Protein AF-A0A0F3P7E3-F1 (afdb_monomer_lite)

Structure (mmCIF, N/CA/C/O backbone):
data_AF-A0A0F3P7E3-F1
#
_entry.id   AF-A0A0F3P7E3-F1
#
loop_
_atom_site.group_PDB
_atom_site.id
_atom_site.type_symbol
_atom_site.label_atom_id
_atom_site.label_alt_id
_atom_site.label_comp_id
_atom_site.label_asym_id
_atom_site.label_entity_id
_atom_site.label_seq_id
_atom_site.pdbx_PDB_ins_code
_atom_site.Cartn_x
_atom_site.Cartn_y
_atom_site.Cartn_z
_atom_site.occupancy
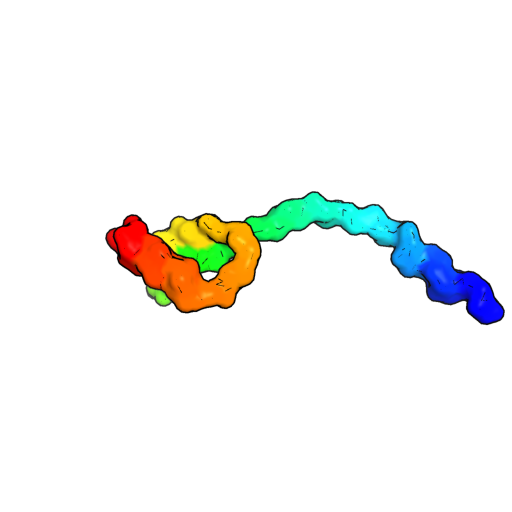_atom_site.B_iso_or_equiv
_atom_site.auth_seq_id
_atom_site.auth_comp_id
_atom_site.auth_asym_id
_atom_site.auth_atom_id
_atom_site.pdbx_PDB_model_num
ATOM 1 N N . MET A 1 1 ? -5.124 29.855 -38.724 1.00 51.12 1 MET A N 1
ATOM 2 C CA . MET A 1 1 ? -5.240 28.598 -37.948 1.00 51.12 1 MET A CA 1
ATOM 3 C C . MET A 1 1 ? -3.899 28.137 -37.345 1.00 51.12 1 MET A C 1
ATOM 5 O O . MET A 1 1 ? -3.748 26.962 -37.053 1.00 51.12 1 MET A O 1
ATOM 9 N N . GLU A 1 2 ? -2.967 29.053 -37.046 1.00 50.25 2 GLU A N 1
ATOM 10 C CA . GLU A 1 2 ? -1.653 28.717 -36.451 1.00 50.25 2 GLU A CA 1
ATOM 11 C C . GLU A 1 2 ? -1.560 29.074 -34.951 1.00 50.25 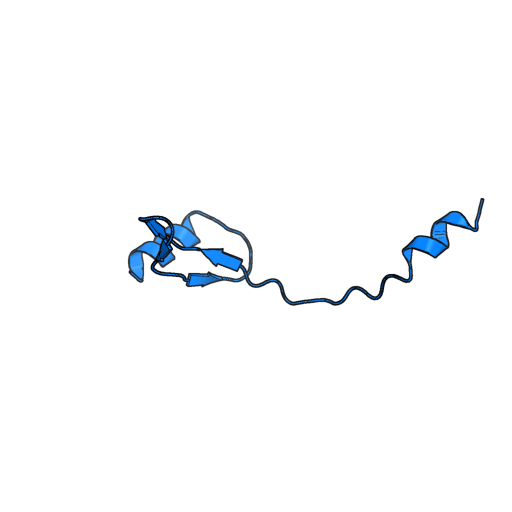2 GLU A C 1
ATOM 13 O O . GLU A 1 2 ? -0.737 28.540 -34.217 1.00 50.25 2 GLU A O 1
ATOM 18 N N . GLN A 1 3 ? -2.420 29.973 -34.456 1.00 48.34 3 GLN A N 1
ATOM 19 C CA . GLN A 1 3 ? -2.273 30.564 -33.116 1.00 48.34 3 GLN A CA 1
ATOM 20 C C . GLN A 1 3 ? -2.761 29.675 -31.961 1.00 48.34 3 GLN A C 1
ATOM 22 O O . GLN A 1 3 ? -2.301 29.834 -30.835 1.00 48.34 3 GLN A O 1
ATOM 27 N N . LYS A 1 4 ? -3.638 28.692 -32.216 1.00 46.31 4 LYS A N 1
ATOM 28 C CA . LYS A 1 4 ? -4.170 27.801 -31.165 1.00 46.31 4 LYS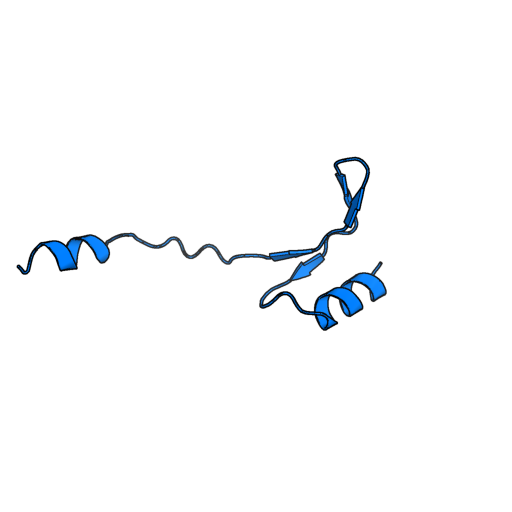 A CA 1
ATOM 29 C C . LYS A 1 4 ? -3.304 26.569 -30.865 1.00 46.31 4 LYS A C 1
ATOM 31 O O . LYS A 1 4 ? -3.578 25.889 -29.884 1.00 46.31 4 LYS A O 1
ATOM 36 N N . ARG A 1 5 ? -2.244 26.287 -31.640 1.00 44.28 5 ARG A N 1
ATOM 37 C CA . ARG A 1 5 ? -1.315 25.171 -31.339 1.00 44.28 5 ARG A CA 1
ATOM 38 C C . ARG A 1 5 ? -0.183 25.542 -30.382 1.00 44.28 5 ARG A C 1
ATOM 40 O O . ARG A 1 5 ? 0.373 24.657 -29.743 1.00 44.28 5 ARG A O 1
ATOM 47 N N . ASN A 1 6 ? 0.129 26.830 -30.234 1.00 48.19 6 ASN A N 1
ATOM 48 C CA . ASN A 1 6 ? 1.263 27.267 -29.412 1.00 48.19 6 ASN A CA 1
ATOM 49 C C . ASN A 1 6 ? 0.888 27.609 -27.964 1.00 48.19 6 ASN A C 1
ATOM 51 O O . ASN A 1 6 ? 1.767 27.653 -27.111 1.00 48.19 6 ASN A O 1
ATOM 55 N N . SER A 1 7 ? -0.404 27.743 -27.645 1.00 41.78 7 SER A N 1
ATOM 56 C CA . SER A 1 7 ? -0.868 27.912 -26.258 1.00 41.78 7 SER A CA 1
ATOM 57 C C . SER A 1 7 ? -0.647 26.663 -25.391 1.00 41.78 7 SER A C 1
ATOM 59 O O . SER A 1 7 ? -0.666 26.767 -24.168 1.00 41.78 7 SER A O 1
ATOM 61 N N . CYS A 1 8 ? -0.428 25.492 -25.998 1.00 43.25 8 CYS A N 1
ATOM 62 C CA . CYS A 1 8 ? -0.254 24.227 -25.281 1.00 43.25 8 CYS A CA 1
ATOM 63 C C . CYS A 1 8 ? 1.224 23.886 -24.987 1.00 43.25 8 CYS A C 1
ATOM 65 O O . CYS A 1 8 ? 1.507 22.852 -24.399 1.00 43.25 8 CYS A O 1
ATOM 67 N N . LYS A 1 9 ? 2.188 24.740 -25.377 1.00 44.91 9 LYS A N 1
ATOM 68 C CA . LYS A 1 9 ? 3.633 24.472 -25.201 1.00 44.91 9 LYS A CA 1
ATOM 69 C C . LYS A 1 9 ? 4.301 25.213 -24.036 1.00 44.91 9 LYS A C 1
ATOM 71 O O . LYS A 1 9 ? 5.513 25.118 -23.880 1.00 44.91 9 LYS A O 1
ATOM 76 N N . GLN A 1 10 ? 3.552 25.956 -23.222 1.00 48.00 10 GLN A N 1
ATOM 77 C CA . GLN A 1 10 ? 4.112 26.766 -22.128 1.00 48.00 10 GLN A CA 1
ATOM 78 C C . GLN A 1 10 ? 3.418 26.527 -20.784 1.00 48.00 10 GLN A C 1
ATOM 80 O O . GLN A 1 10 ? 3.314 27.431 -19.962 1.00 48.00 10 GLN A O 1
ATOM 85 N N . GLN A 1 11 ? 2.986 25.297 -20.515 1.00 47.03 11 GLN A N 1
ATOM 86 C CA . GLN A 1 11 ? 2.870 24.863 -19.126 1.00 47.03 11 GLN A CA 1
ATOM 87 C C . GLN A 1 11 ? 4.200 24.204 -18.778 1.00 47.03 11 GLN A C 1
ATOM 89 O O . GLN A 1 11 ? 4.494 23.110 -19.247 1.00 47.03 11 GLN A O 1
ATOM 94 N N . LYS A 1 12 ? 5.055 24.922 -18.036 1.00 50.53 12 LYS A N 1
ATOM 95 C CA . LYS A 1 12 ? 6.198 24.318 -17.342 1.00 50.53 12 LYS A CA 1
ATOM 96 C C . LYS A 1 12 ? 5.611 23.266 -16.408 1.00 50.53 12 LYS A C 1
ATOM 98 O O . LYS A 1 12 ? 5.093 23.586 -15.342 1.00 50.53 12 LYS A O 1
ATOM 103 N N . GLU A 1 13 ? 5.602 22.037 -16.890 1.00 55.97 13 GLU A N 1
ATOM 104 C CA . GLU A 1 13 ? 5.145 20.867 -16.171 1.00 55.97 13 GLU A CA 1
ATOM 105 C C . GLU A 1 13 ? 6.136 20.670 -15.023 1.00 55.97 13 GLU A C 1
ATOM 107 O O . GLU A 1 13 ? 7.295 20.311 -15.233 1.00 55.97 13 GLU A O 1
ATOM 112 N N . TRP A 1 14 ? 5.733 21.025 -13.805 1.00 57.38 14 TRP A N 1
ATOM 113 C CA . TRP A 1 14 ? 6.481 20.631 -12.624 1.00 57.38 14 TRP A CA 1
ATOM 114 C C . TRP A 1 14 ? 6.379 19.107 -12.559 1.00 57.38 14 TRP A C 1
ATOM 116 O O . TRP A 1 14 ? 5.358 18.571 -12.129 1.00 57.38 14 TRP A O 1
ATOM 126 N N . TYR A 1 15 ? 7.398 18.413 -13.071 1.00 58.34 15 TYR A N 1
ATOM 127 C CA . TYR A 1 15 ? 7.545 16.968 -12.933 1.00 58.34 15 TYR A CA 1
ATOM 128 C C . TYR A 1 15 ? 7.801 16.664 -11.457 1.00 58.34 15 TYR A C 1
ATOM 130 O O . TYR A 1 15 ? 8.934 16.497 -11.017 1.00 58.34 15 TYR A O 1
ATOM 138 N N . TYR A 1 16 ? 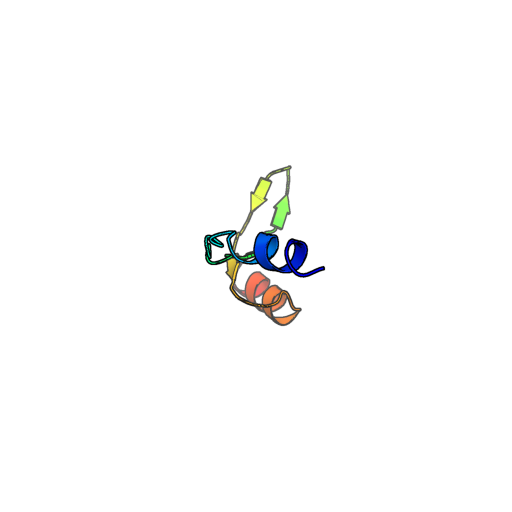6.730 16.650 -10.669 1.00 62.28 16 TYR A N 1
ATOM 139 C CA . TYR A 1 16 ? 6.746 16.015 -9.367 1.00 62.28 16 TYR A CA 1
ATOM 140 C C . TYR A 1 16 ? 6.774 14.513 -9.613 1.00 62.28 16 TYR A C 1
ATOM 142 O O . TYR A 1 16 ? 5.877 13.964 -10.262 1.00 62.28 16 TYR A O 1
ATOM 150 N N . GLU A 1 17 ? 7.821 13.857 -9.123 1.00 72.06 17 GLU A N 1
ATOM 151 C CA . GLU A 1 17 ? 7.880 12.403 -9.099 1.00 72.06 17 GLU A CA 1
ATOM 152 C C . 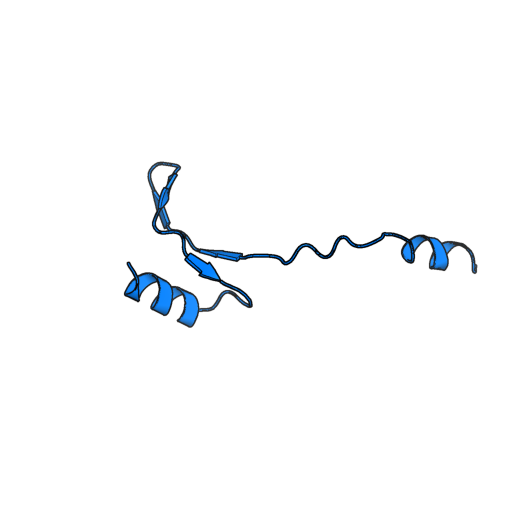GLU A 1 17 ? 6.654 11.896 -8.326 1.00 72.06 17 GLU A C 1
ATOM 154 O O . GLU A 1 17 ? 6.441 12.242 -7.161 1.00 72.06 17 GLU A O 1
ATOM 159 N N . ARG A 1 18 ? 5.765 11.169 -9.015 1.00 76.88 18 ARG A N 1
ATOM 160 C CA . ARG A 1 18 ? 4.547 10.644 -8.394 1.00 76.88 18 ARG A CA 1
ATOM 161 C C . ARG A 1 18 ? 4.908 9.404 -7.598 1.00 76.88 18 ARG A C 1
ATOM 163 O O . ARG A 1 18 ? 5.173 8.354 -8.175 1.00 76.88 18 ARG A O 1
ATOM 170 N N . THR A 1 19 ? 4.848 9.531 -6.284 1.00 84.69 19 THR A N 1
ATOM 171 C CA . THR A 1 19 ? 4.994 8.412 -5.358 1.00 84.69 19 THR A CA 1
ATOM 172 C C . THR A 1 19 ? 3.629 7.776 -5.107 1.00 84.69 19 THR A C 1
ATOM 174 O O . THR A 1 19 ? 2.716 8.455 -4.632 1.00 84.69 19 THR A O 1
ATOM 177 N N . ASN A 1 20 ? 3.468 6.484 -5.407 1.00 91.69 20 ASN A N 1
ATOM 178 C CA . ASN A 1 20 ? 2.231 5.763 -5.099 1.00 91.69 20 ASN A CA 1
ATOM 179 C C . ASN A 1 20 ? 2.308 5.140 -3.700 1.00 91.69 20 ASN A C 1
ATOM 181 O O . ASN A 1 20 ? 3.386 4.793 -3.214 1.00 91.69 20 ASN A O 1
ATOM 185 N N . ILE A 1 21 ? 1.155 4.988 -3.048 1.00 93.94 21 ILE A N 1
ATOM 186 C CA . ILE A 1 21 ? 1.045 4.409 -1.705 1.00 93.94 21 ILE A CA 1
ATOM 187 C C . ILE A 1 21 ? -0.046 3.340 -1.720 1.00 93.94 21 ILE A C 1
ATOM 189 O O . ILE A 1 21 ? -1.133 3.570 -2.252 1.00 93.94 21 ILE A O 1
ATOM 193 N N . ILE A 1 22 ? 0.237 2.190 -1.114 1.00 94.50 22 ILE A N 1
ATOM 194 C CA . ILE A 1 22 ? -0.757 1.187 -0.721 1.00 94.50 22 ILE A CA 1
ATOM 195 C C . ILE A 1 22 ? -0.845 1.159 0.803 1.00 94.50 22 ILE A C 1
ATOM 197 O O . ILE A 1 22 ? 0.171 1.255 1.483 1.00 94.50 22 ILE A O 1
ATOM 201 N N . ALA A 1 23 ? -2.057 1.083 1.346 1.00 95.44 23 ALA A N 1
ATOM 202 C CA . ALA A 1 23 ? -2.287 1.016 2.782 1.00 95.44 23 ALA A CA 1
ATOM 203 C C . ALA A 1 23 ? -3.634 0.352 3.085 1.00 95.44 23 ALA A C 1
ATOM 205 O O . ALA A 1 23 ? -4.559 0.396 2.269 1.00 95.44 23 ALA A O 1
ATOM 206 N N . GLY A 1 24 ? -3.759 -0.217 4.282 1.00 94.81 24 GLY A N 1
ATOM 207 C CA . GLY A 1 24 ? -5.031 -0.694 4.809 1.00 94.81 24 GLY A CA 1
ATOM 208 C C . GLY A 1 24 ? -5.850 0.474 5.349 1.00 94.81 24 GLY A C 1
ATOM 209 O O . GLY A 1 24 ? -5.302 1.387 5.963 1.00 94.81 24 GLY A O 1
ATOM 210 N N . TYR A 1 25 ? -7.166 0.456 5.151 1.00 96.75 25 TYR A N 1
ATOM 211 C CA . TYR A 1 25 ? -8.060 1.488 5.676 1.00 96.75 25 TYR A CA 1
ATOM 212 C C . TYR A 1 25 ? -8.941 0.916 6.788 1.00 96.75 25 TYR A C 1
ATOM 214 O O . TYR A 1 25 ? -9.807 0.082 6.526 1.00 96.75 25 TYR A O 1
ATOM 222 N N . VAL A 1 26 ? -8.712 1.348 8.032 1.00 95.94 26 VAL A N 1
ATOM 223 C CA . VAL A 1 26 ? -9.403 0.844 9.233 1.00 95.94 26 VAL A CA 1
ATOM 224 C C . VAL A 1 26 ? -9.732 2.013 10.159 1.00 95.94 26 VAL A C 1
ATOM 226 O O . VAL A 1 26 ? -8.876 2.853 10.422 1.00 95.94 26 VAL A O 1
ATOM 229 N N . ASN A 1 27 ? -10.963 2.080 10.679 1.00 97.19 27 ASN A N 1
ATOM 230 C CA . ASN A 1 27 ? -11.406 3.127 11.617 1.00 97.19 27 ASN A CA 1
ATOM 231 C C . ASN A 1 27 ? -11.088 4.556 11.139 1.00 97.19 27 ASN A C 1
ATOM 233 O O . ASN A 1 27 ? -10.558 5.377 11.891 1.00 97.19 27 ASN A O 1
ATOM 237 N N . ASN A 1 28 ? -11.363 4.829 9.862 1.00 95.88 28 ASN A N 1
ATOM 238 C CA . ASN A 1 28 ? -11.084 6.104 9.199 1.00 95.88 28 ASN A CA 1
ATOM 239 C C . ASN A 1 28 ? -9.600 6.518 9.204 1.00 95.88 28 ASN A C 1
ATOM 241 O O . ASN A 1 28 ? -9.280 7.690 9.000 1.00 95.88 28 ASN A O 1
ATOM 245 N N . LYS A 1 29 ? -8.689 5.564 9.417 1.00 96.56 29 LYS A N 1
ATOM 246 C CA . LYS A 1 29 ? -7.241 5.771 9.436 1.00 96.56 29 LYS A CA 1
ATOM 247 C C . LYS A 1 29 ? -6.551 4.829 8.455 1.00 96.56 29 LYS A C 1
ATOM 249 O O . LYS A 1 29 ? -6.975 3.696 8.241 1.00 96.56 29 LYS A O 1
ATOM 254 N N . SER A 1 30 ? -5.473 5.331 7.863 1.00 94.62 30 SER A N 1
ATOM 255 C CA . SER A 1 30 ? -4.558 4.542 7.043 1.00 94.62 30 SER A CA 1
ATOM 256 C C . SER A 1 30 ? -3.577 3.803 7.953 1.00 94.62 30 SER A C 1
ATOM 258 O O . SER A 1 30 ? -2.979 4.421 8.838 1.00 94.62 30 SER A O 1
ATOM 260 N N . ILE A 1 31 ? -3.436 2.495 7.759 1.00 94.75 31 ILE A N 1
ATOM 261 C CA . ILE A 1 31 ? -2.531 1.622 8.511 1.00 94.75 31 ILE A CA 1
ATOM 262 C C . ILE A 1 31 ? -1.616 0.855 7.555 1.00 94.75 31 ILE A C 1
ATOM 264 O O . ILE A 1 31 ? -1.987 0.589 6.413 1.00 94.75 31 ILE A O 1
ATOM 268 N N . ALA A 1 32 ? -0.424 0.501 8.040 1.00 94.69 32 ALA A N 1
ATOM 269 C CA . ALA A 1 32 ? 0.591 -0.235 7.284 1.00 94.69 32 ALA A CA 1
ATOM 270 C C . ALA A 1 32 ? 0.852 0.332 5.867 1.00 94.69 32 ALA A C 1
ATOM 272 O O . ALA A 1 32 ? 0.687 -0.385 4.880 1.00 94.69 32 ALA A O 1
ATOM 273 N N . PRO A 1 33 ? 1.213 1.622 5.726 1.00 94.62 33 PRO A N 1
ATOM 274 C CA . PRO A 1 33 ? 1.495 2.191 4.417 1.00 94.62 33 PRO A CA 1
ATOM 275 C C . PRO A 1 33 ? 2.789 1.617 3.823 1.00 94.62 33 PRO A C 1
ATOM 277 O O . PRO A 1 33 ? 3.812 1.549 4.501 1.00 94.62 33 PRO A O 1
ATOM 280 N N . MET A 1 34 ? 2.761 1.288 2.534 1.00 94.88 34 MET A N 1
ATOM 281 C CA . MET A 1 34 ? 3.931 0.947 1.729 1.00 94.88 34 MET A CA 1
ATOM 282 C C . MET A 1 34 ? 3.983 1.848 0.495 1.00 94.88 34 MET A C 1
ATOM 284 O O . MET A 1 34 ? 3.000 2.012 -0.231 1.00 94.88 34 MET A O 1
ATOM 288 N N . ILE A 1 35 ? 5.149 2.445 0.268 1.00 93.50 35 ILE A N 1
ATOM 289 C CA . ILE A 1 35 ? 5.425 3.279 -0.900 1.00 93.50 35 ILE A CA 1
ATOM 290 C C . ILE A 1 35 ? 5.862 2.386 -2.058 1.00 93.50 35 ILE A C 1
ATOM 292 O O . ILE A 1 35 ? 6.675 1.482 -1.871 1.00 93.50 35 ILE A O 1
ATOM 296 N N . PHE A 1 36 ? 5.362 2.660 -3.260 1.00 91.62 36 PHE A N 1
ATOM 297 C CA . PHE A 1 36 ? 5.795 1.960 -4.461 1.00 91.62 36 PHE A CA 1
ATOM 298 C C . PHE A 1 36 ? 5.827 2.871 -5.685 1.00 91.62 36 PHE A C 1
ATOM 300 O O . PHE A 1 36 ? 5.092 3.853 -5.785 1.00 91.62 36 PHE A O 1
ATOM 307 N N . ASN A 1 37 ? 6.659 2.489 -6.650 1.00 90.19 37 ASN A N 1
ATOM 308 C CA . ASN A 1 37 ? 6.750 3.132 -7.953 1.00 90.19 37 ASN A CA 1
ATOM 309 C C . ASN A 1 37 ? 6.281 2.150 -9.032 1.00 90.19 37 ASN A C 1
ATOM 311 O O . ASN A 1 37 ? 6.523 0.947 -8.942 1.00 90.19 37 ASN A O 1
ATOM 315 N N . GLY A 1 38 ? 5.612 2.660 -10.066 1.00 87.25 38 GLY A N 1
ATOM 316 C CA . GLY A 1 38 ? 5.067 1.839 -11.151 1.00 87.25 38 GLY A CA 1
ATOM 317 C C . GLY A 1 38 ? 3.608 1.425 -10.940 1.00 87.25 38 GLY A C 1
ATOM 318 O O . GLY A 1 38 ? 2.849 2.099 -10.245 1.00 87.25 38 GLY A O 1
ATOM 319 N N . ALA A 1 39 ? 3.189 0.351 -11.613 1.00 88.75 39 ALA A N 1
ATOM 320 C CA . ALA A 1 39 ? 1.789 -0.065 -11.682 1.00 88.75 39 ALA A CA 1
ATOM 321 C C . ALA A 1 39 ? 1.329 -0.845 -10.439 1.00 88.75 39 ALA A C 1
ATOM 323 O O . ALA A 1 39 ? 2.052 -1.692 -9.919 1.00 88.75 39 ALA A O 1
ATOM 324 N N . CYS A 1 40 ? 0.082 -0.616 -10.022 1.00 90.44 40 CYS A N 1
ATOM 325 C CA . CYS A 1 40 ? -0.585 -1.401 -8.985 1.00 90.44 40 CYS A CA 1
ATOM 326 C C . CYS A 1 40 ? -1.030 -2.756 -9.565 1.00 90.44 40 CYS A C 1
ATOM 328 O O . CYS A 1 40 ? -1.835 -2.792 -10.496 1.00 90.44 40 CYS A O 1
ATOM 330 N N . ASN A 1 41 ? -0.485 -3.865 -9.062 1.00 94.12 41 ASN A N 1
ATOM 331 C CA . ASN A 1 41 ? -0.771 -5.222 -9.545 1.00 94.12 41 ASN A CA 1
ATOM 332 C C . ASN A 1 41 ? -0.786 -6.236 -8.390 1.00 94.12 41 ASN A C 1
ATOM 334 O O . ASN A 1 41 ? -0.364 -5.916 -7.283 1.00 94.12 41 ASN A O 1
ATOM 338 N N . THR A 1 42 ? -1.233 -7.469 -8.643 1.00 95.94 42 THR A N 1
ATOM 339 C CA . THR A 1 42 ? -1.375 -8.507 -7.603 1.00 95.94 42 THR A CA 1
ATOM 340 C C . THR A 1 42 ? -0.078 -8.795 -6.845 1.00 95.94 42 THR A C 1
ATOM 342 O O . THR A 1 42 ? -0.115 -8.936 -5.629 1.00 95.94 42 THR A O 1
ATOM 345 N N . ARG A 1 43 ? 1.080 -8.788 -7.520 1.00 95.06 43 ARG A N 1
ATOM 346 C CA . ARG A 1 43 ? 2.379 -9.022 -6.864 1.00 95.06 43 ARG A CA 1
ATOM 347 C C . ARG A 1 43 ? 2.714 -7.936 -5.845 1.00 95.06 43 ARG A C 1
ATOM 349 O O . ARG A 1 43 ? 3.332 -8.226 -4.828 1.00 95.06 43 ARG A O 1
ATOM 356 N N . LEU A 1 44 ? 2.299 -6.694 -6.105 1.00 94.38 44 LEU A N 1
ATOM 357 C CA . LEU A 1 44 ? 2.437 -5.596 -5.149 1.00 94.38 44 LEU A CA 1
ATOM 358 C C . LEU A 1 44 ? 1.633 -5.878 -3.872 1.00 94.38 44 LEU A C 1
ATOM 360 O O . LEU A 1 44 ? 2.143 -5.671 -2.777 1.00 94.38 44 LEU A O 1
ATOM 364 N N . PHE A 1 45 ? 0.396 -6.362 -4.012 1.00 93.12 45 PHE A N 1
ATOM 365 C CA . PHE A 1 45 ? -0.445 -6.720 -2.867 1.00 93.12 45 PHE A CA 1
ATOM 366 C C . PHE A 1 45 ? 0.133 -7.902 -2.088 1.00 93.12 45 PHE A C 1
ATOM 368 O O . PHE A 1 45 ? 0.177 -7.850 -0.865 1.00 93.12 45 PHE A O 1
ATOM 375 N N . GLU A 1 46 ? 0.612 -8.939 -2.777 1.00 95.62 46 GLU A N 1
ATOM 376 C CA . GLU A 1 46 ? 1.274 -10.087 -2.144 1.00 95.62 46 GLU A CA 1
ATOM 377 C C . GLU A 1 46 ? 2.516 -9.651 -1.356 1.00 95.62 46 GLU A C 1
ATOM 379 O O . GLU A 1 46 ? 2.671 -10.026 -0.196 1.00 95.62 46 GLU A O 1
ATOM 384 N N . ALA A 1 47 ? 3.362 -8.807 -1.954 1.00 93.88 47 ALA A N 1
ATOM 385 C CA . ALA A 1 47 ? 4.541 -8.257 -1.292 1.00 93.88 47 ALA A CA 1
ATOM 386 C C . ALA A 1 47 ? 4.170 -7.380 -0.086 1.00 93.88 47 ALA A C 1
ATOM 388 O O . ALA A 1 47 ? 4.815 -7.474 0.954 1.00 93.88 47 ALA A O 1
ATOM 389 N N . TRP A 1 48 ? 3.122 -6.559 -0.203 1.00 95.31 48 TRP A N 1
ATOM 390 C CA . TRP A 1 48 ? 2.623 -5.737 0.898 1.00 95.31 48 TRP A CA 1
ATOM 391 C C . TRP A 1 48 ? 2.134 -6.595 2.068 1.00 95.31 48 TRP A C 1
ATOM 393 O O . TRP A 1 48 ? 2.529 -6.349 3.201 1.00 95.31 48 TRP A O 1
ATOM 403 N N . VAL A 1 49 ? 1.346 -7.641 1.802 1.00 92.06 49 VAL A N 1
ATOM 404 C CA . VAL A 1 49 ? 0.842 -8.555 2.842 1.00 92.06 49 VAL A CA 1
ATOM 405 C C . VAL A 1 49 ? 1.970 -9.347 3.503 1.00 92.06 49 VAL A C 1
ATOM 407 O O . VAL A 1 49 ? 1.897 -9.600 4.694 1.00 92.06 49 VAL A O 1
ATOM 410 N N . GLN A 1 50 ? 3.020 -9.727 2.770 1.00 93.00 50 GLN A N 1
ATOM 411 C CA . GLN A 1 50 ? 4.174 -10.427 3.351 1.00 93.00 50 GLN A CA 1
ATOM 412 C C . GLN A 1 50 ? 5.044 -9.541 4.254 1.00 93.00 50 GLN A C 1
ATOM 414 O O . GLN A 1 50 ? 5.792 -10.068 5.075 1.00 93.00 50 GLN A O 1
ATOM 419 N N . GLN A 1 51 ? 5.005 -8.219 4.071 1.00 81.94 51 GLN A N 1
ATOM 420 C CA . GLN A 1 51 ? 5.784 -7.267 4.870 1.00 81.94 51 GLN A CA 1
ATOM 421 C C . GLN A 1 51 ? 5.089 -6.843 6.172 1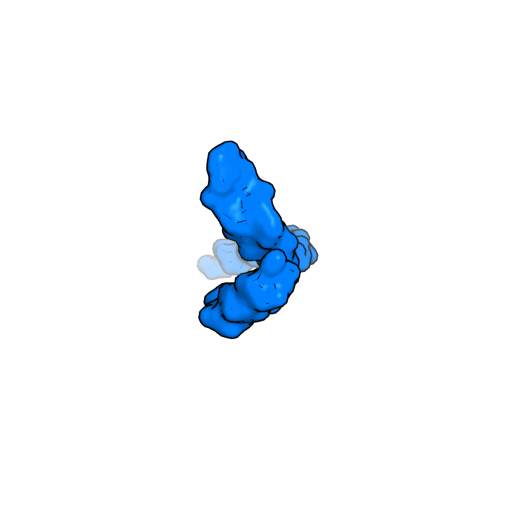.00 81.94 51 GLN A C 1
ATOM 423 O O . GLN A 1 51 ? 5.758 -6.274 7.037 1.00 81.94 51 GLN A O 1
ATOM 428 N N . VAL A 1 52 ? 3.777 -7.073 6.295 1.00 72.00 52 VAL A N 1
ATOM 429 C CA . VAL A 1 52 ? 2.945 -6.713 7.460 1.00 72.00 52 VAL A CA 1
ATOM 430 C C . VAL A 1 52 ? 2.760 -7.921 8.366 1.00 72.00 52 VAL A C 1
ATOM 432 O O . VAL A 1 52 ? 2.889 -7.733 9.596 1.00 72.00 52 VAL A O 1
#

Organism: NCBI:txid1359175

pLDDT: mean 78.77, std 20.22, range [41.78, 97.19]

Sequence (52 aa):
MEQKRNSCKQQKEWYYERTNIIAGYVNNKSIAPMIFNGACNTRLFEAWVQQV

Secondary structure (DSSP, 8-state):
--TTSSTTS----------EEEEEEETTEEEEEEEE-S---HHHHHHHHHH-

Radius of gyration: 18.99 Å; chains: 1; bounding box: 19×41×50 Å

Foldseek 3Di:
DPPVVVVVVPPPPPPDPDKDWDFDQDPNDTHQIDIDDDDDDPVVVVVSVVVD